Protein AF-A0A520D3U5-F1 (afdb_monomer_lite)

Structure (mmCIF, N/CA/C/O backbone):
data_AF-A0A520D3U5-F1
#
_entry.id   A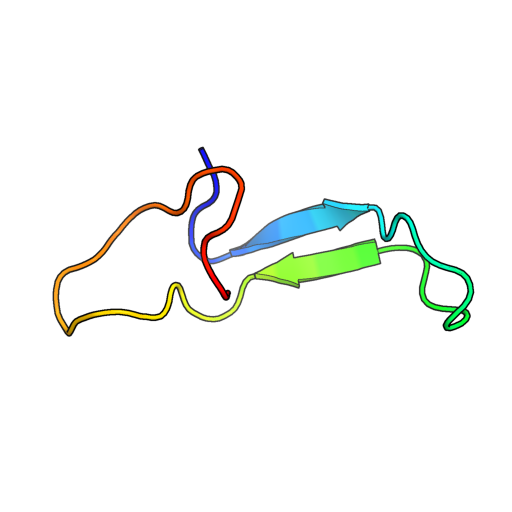F-A0A520D3U5-F1
#
loop_
_atom_site.group_PDB
_atom_site.id
_atom_site.type_symbol
_atom_site.label_atom_id
_atom_site.label_alt_id
_atom_site.label_comp_id
_atom_site.label_asym_id
_atom_site.label_entity_id
_atom_site.label_seq_id
_atom_site.pdbx_PDB_ins_code
_atom_site.Cartn_x
_atom_site.Cartn_y
_atom_site.Cartn_z
_atom_site.occupancy
_atom_site.B_iso_or_equiv
_atom_site.auth_seq_id
_atom_site.auth_comp_id
_atom_site.auth_asym_id
_atom_site.auth_atom_id
_atom_site.pdbx_PDB_model_num
ATOM 1 N N . MET A 1 1 ? -5.030 -8.185 2.649 1.00 95.12 1 MET A N 1
ATOM 2 C CA . MET A 1 1 ? -5.092 -7.516 3.964 1.00 95.12 1 MET A CA 1
ATOM 3 C C . MET A 1 1 ? -3.908 -6.577 4.036 1.00 95.12 1 MET A C 1
ATOM 5 O O . MET A 1 1 ? -2.784 -7.055 4.012 1.00 95.12 1 MET A O 1
ATOM 9 N N . ILE A 1 2 ? -4.160 -5.272 4.031 1.00 97.62 2 ILE A N 1
ATOM 10 C CA . ILE A 1 2 ? -3.126 -4.230 4.061 1.00 97.62 2 ILE A CA 1
ATOM 11 C C . ILE A 1 2 ? -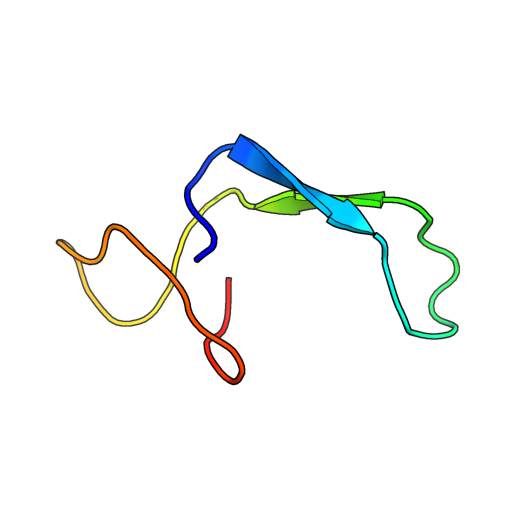3.348 -3.398 5.320 1.00 97.62 2 ILE A C 1
ATOM 13 O O . ILE A 1 2 ? -4.489 -3.046 5.617 1.00 97.62 2 ILE A O 1
ATOM 17 N N . GLN A 1 3 ? -2.284 -3.107 6.060 1.00 97.69 3 GLN A N 1
ATOM 18 C CA . GLN A 1 3 ? -2.312 -2.253 7.251 1.00 97.69 3 GLN A CA 1
ATOM 19 C C . GLN A 1 3 ? -1.325 -1.094 7.111 1.00 97.69 3 GLN A C 1
ATOM 21 O O . GLN A 1 3 ? -0.483 -1.087 6.209 1.00 97.69 3 GLN A O 1
ATOM 26 N N . THR A 1 4 ? -1.401 -0.131 8.024 1.00 97.38 4 THR A N 1
ATOM 27 C CA . THR A 1 4 ? -0.404 0.935 8.146 1.00 97.38 4 THR A CA 1
ATOM 28 C C . THR A 1 4 ? 1.012 0.355 8.186 1.00 97.38 4 THR A C 1
ATOM 30 O O . THR A 1 4 ? 1.229 -0.706 8.764 1.00 97.38 4 THR A O 1
ATOM 33 N N . GLU A 1 5 ? 1.953 1.032 7.531 1.00 98.12 5 GLU A N 1
ATOM 34 C CA . GLU A 1 5 ? 3.358 0.632 7.369 1.00 98.12 5 GLU A CA 1
ATOM 35 C C . GLU A 1 5 ? 3.587 -0.632 6.517 1.00 98.12 5 GLU A C 1
ATOM 37 O O . GLU A 1 5 ? 4.706 -1.133 6.420 1.00 98.12 5 GLU A O 1
ATOM 42 N N . SER A 1 6 ? 2.560 -1.124 5.814 1.00 98.31 6 SER A N 1
ATOM 43 C CA . SER A 1 6 ? 2.747 -2.169 4.798 1.00 98.31 6 SER A CA 1
ATOM 44 C C . SER A 1 6 ? 3.415 -1.590 3.554 1.00 98.31 6 SER A C 1
ATOM 46 O O . SER A 1 6 ? 2.957 -0.582 3.010 1.00 98.31 6 SER A O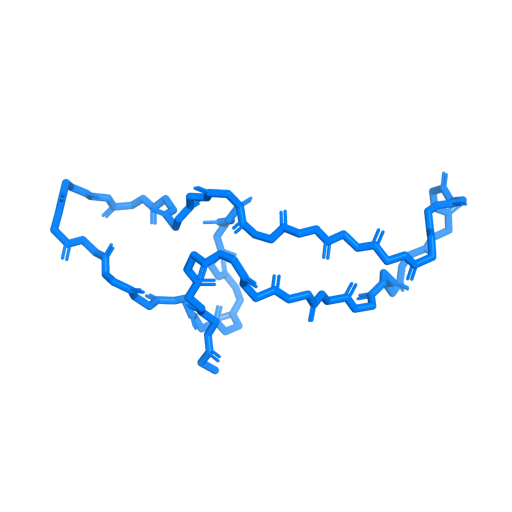 1
ATOM 48 N N . ARG A 1 7 ? 4.470 -2.249 3.070 1.00 98.25 7 ARG A N 1
ATOM 49 C CA . ARG A 1 7 ? 5.124 -1.907 1.803 1.00 98.25 7 ARG A CA 1
ATOM 50 C C . ARG A 1 7 ? 4.466 -2.670 0.654 1.00 98.25 7 ARG A C 1
ATOM 52 O O . ARG A 1 7 ? 4.257 -3.874 0.769 1.00 98.25 7 ARG A O 1
ATOM 59 N N . LEU A 1 8 ? 4.135 -1.972 -0.427 1.00 98.19 8 LEU A N 1
ATOM 60 C CA . LEU A 1 8 ? 3.429 -2.519 -1.588 1.00 98.19 8 LEU A CA 1
ATOM 61 C C . LEU A 1 8 ? 4.218 -2.243 -2.866 1.00 98.19 8 LEU A C 1
ATOM 63 O O . LEU A 1 8 ? 4.897 -1.219 -2.969 1.00 98.19 8 LEU A O 1
ATOM 67 N N . GLU A 1 9 ? 4.100 -3.140 -3.838 1.00 98.25 9 GLU A N 1
ATOM 68 C CA . GLU A 1 9 ? 4.593 -2.925 -5.199 1.00 98.25 9 GLU A CA 1
ATOM 69 C C . GLU A 1 9 ? 3.561 -2.143 -6.011 1.00 98.25 9 GLU A C 1
ATOM 71 O O . GLU A 1 9 ? 2.352 -2.337 -5.863 1.00 98.25 9 GLU A O 1
ATOM 76 N N . VAL A 1 10 ? 4.041 -1.235 -6.855 1.00 98.06 10 VAL A N 1
ATOM 77 C CA . VAL A 1 10 ? 3.179 -0.438 -7.732 1.00 98.06 10 VAL A CA 1
ATOM 78 C C . VAL A 1 10 ? 2.946 -1.212 -9.024 1.00 98.06 10 VAL A C 1
ATOM 80 O O . VAL A 1 10 ? 3.894 -1.663 -9.659 1.00 98.06 10 VAL A O 1
ATOM 83 N N . ALA A 1 11 ? 1.678 -1.368 -9.400 1.00 98.06 11 ALA A N 1
ATOM 84 C CA . ALA A 1 11 ? 1.257 -2.163 -10.554 1.00 98.06 11 ALA A CA 1
ATOM 85 C C . ALA A 1 11 ? 0.866 -1.315 -11.781 1.00 98.06 11 ALA A C 1
ATOM 87 O O . ALA A 1 11 ? 0.309 -1.846 -12.739 1.00 98.06 11 ALA A O 1
ATOM 88 N N . ASP A 1 12 ? 1.118 -0.005 -11.750 1.00 97.56 12 ASP A N 1
ATOM 89 C CA . ASP A 1 12 ? 0.828 0.915 -12.850 1.00 97.56 12 ASP A CA 1
ATOM 90 C C . ASP A 1 12 ? 2.109 1.467 -13.503 1.00 97.56 12 ASP A C 1
ATOM 92 O O . ASP A 1 12 ? 3.232 1.075 -13.184 1.00 97.56 12 ASP A O 1
ATOM 96 N N . ASN A 1 13 ? 1.939 2.371 -14.466 1.00 97.94 13 ASN A N 1
ATOM 97 C CA . ASN A 1 13 ? 3.020 2.988 -15.229 1.00 97.94 13 ASN A CA 1
ATOM 98 C C . ASN A 1 13 ? 3.391 4.402 -14.742 1.00 97.94 13 ASN A C 1
ATOM 100 O O . ASN A 1 13 ? 3.973 5.173 -15.505 1.00 97.94 13 ASN A O 1
ATOM 104 N N . THR A 1 14 ? 3.093 4.760 -13.488 1.00 97.88 14 THR A N 1
ATOM 105 C CA . THR A 1 14 ? 3.404 6.097 -12.933 1.00 97.88 14 THR A CA 1
ATOM 106 C C . THR A 1 14 ? 4.888 6.311 -12.616 1.00 97.88 14 THR A C 1
ATOM 108 O O . THR A 1 14 ? 5.311 7.435 -12.349 1.00 97.88 14 THR A O 1
ATOM 111 N N . GLY A 1 15 ? 5.702 5.250 -12.663 1.00 97.88 15 GLY A N 1
ATOM 112 C CA . GLY A 1 15 ? 7.156 5.302 -12.461 1.00 97.88 15 GLY A CA 1
ATOM 113 C C . GLY A 1 15 ? 7.616 5.034 -11.024 1.00 97.88 15 GLY A C 1
ATOM 114 O O . GLY A 1 15 ? 8.819 4.926 -10.775 1.00 97.88 15 GLY A O 1
ATOM 115 N N . ALA A 1 16 ? 6.690 4.865 -10.078 1.00 98.31 16 ALA A N 1
ATOM 116 C CA . ALA A 1 16 ? 7.010 4.365 -8.745 1.00 98.31 16 ALA A CA 1
ATOM 117 C C . ALA A 1 16 ? 7.230 2.839 -8.771 1.00 98.31 16 ALA A C 1
ATOM 119 O O . ALA A 1 16 ? 6.582 2.123 -9.523 1.00 98.31 16 ALA A O 1
ATOM 120 N N . LYS A 1 17 ? 8.154 2.334 -7.940 1.00 97.56 17 LYS A N 1
ATOM 121 C CA . LYS A 1 17 ? 8.425 0.884 -7.806 1.00 97.56 17 LYS A CA 1
ATOM 122 C C . LYS A 1 17 ? 7.752 0.276 -6.578 1.00 97.56 17 LYS A C 1
ATOM 124 O O . LYS A 1 17 ? 7.193 -0.811 -6.631 1.00 97.56 17 LYS A O 1
ATOM 129 N N . SER A 1 18 ? 7.828 0.988 -5.455 1.00 98.00 18 SER A N 1
ATOM 130 C CA . SER A 1 18 ? 7.270 0.559 -4.174 1.00 98.00 18 SER A CA 1
ATOM 131 C C . SER A 1 18 ? 6.717 1.751 -3.410 1.00 98.00 18 SER A C 1
ATOM 133 O O . SER A 1 18 ? 7.339 2.815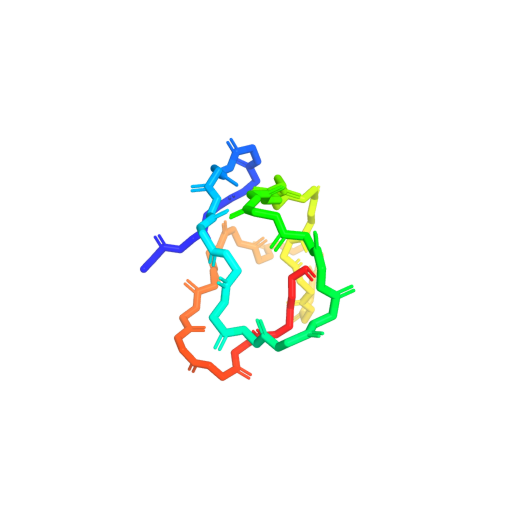 -3.432 1.00 98.00 18 SER A O 1
ATOM 135 N N . VAL A 1 19 ? 5.634 1.544 -2.671 1.00 98.12 19 VAL A N 1
ATOM 136 C CA . VAL A 1 19 ? 4.998 2.550 -1.811 1.00 98.12 19 VAL A CA 1
ATOM 137 C C . VAL A 1 19 ? 4.792 2.005 -0.400 1.00 98.12 19 VAL A C 1
ATOM 139 O O . VAL A 1 19 ? 4.849 0.797 -0.171 1.00 98.12 19 VAL A O 1
ATOM 142 N N . LEU A 1 20 ? 4.580 2.906 0.559 1.00 98.38 20 LEU A N 1
ATOM 143 C CA . LEU A 1 20 ? 4.263 2.579 1.946 1.00 98.38 20 LEU A CA 1
ATOM 144 C C . LEU A 1 20 ? 2.834 3.038 2.251 1.00 98.38 20 LEU A C 1
ATOM 146 O O . LEU A 1 20 ? 2.513 4.205 2.044 1.00 98.38 20 LEU A O 1
ATOM 150 N N . CYS A 1 21 ? 1.995 2.145 2.773 1.00 98.06 21 CYS A N 1
ATOM 151 C CA . CYS A 1 21 ? 0.662 2.500 3.257 1.00 98.06 21 CYS A CA 1
ATOM 152 C C . CYS A 1 21 ? 0.779 3.336 4.539 1.00 98.06 21 CYS A C 1
ATOM 154 O O . CYS A 1 21 ? 1.173 2.813 5.580 1.00 98.06 21 CYS A O 1
ATOM 156 N N . ILE A 1 22 ? 0.401 4.613 4.500 1.00 97.69 22 ILE A N 1
ATOM 157 C CA . ILE A 1 22 ? 0.466 5.500 5.677 1.00 97.69 22 ILE A CA 1
ATOM 158 C C . ILE A 1 22 ? -0.860 5.590 6.435 1.00 97.69 22 ILE A C 1
ATOM 160 O O . ILE A 1 22 ? -0.858 5.940 7.616 1.00 97.69 22 ILE A O 1
ATOM 164 N N . LYS A 1 23 ? -1.997 5.294 5.784 1.00 96.25 23 LYS A N 1
ATOM 165 C CA . LYS A 1 23 ? -3.318 5.358 6.419 1.00 96.25 23 LYS A CA 1
ATOM 166 C C . LYS A 1 23 ? -4.389 4.626 5.612 1.00 96.25 23 LYS A C 1
ATOM 168 O O . LYS A 1 23 ? -4.726 5.035 4.517 1.00 96.25 23 LYS A O 1
ATOM 173 N N . VAL A 1 24 ? -5.065 3.658 6.225 1.00 97.12 24 VAL A N 1
ATOM 174 C CA . VAL A 1 24 ? -6.278 3.072 5.631 1.00 97.12 24 VAL A CA 1
ATOM 175 C C . VAL A 1 24 ? -7.450 4.060 5.727 1.00 97.12 24 VAL A C 1
ATOM 177 O O . VAL A 1 24 ? -7.814 4.486 6.828 1.00 97.12 24 VAL A O 1
ATOM 180 N N . LEU A 1 25 ? -8.054 4.431 4.591 1.00 96.31 25 LEU A N 1
ATOM 181 C CA . LEU A 1 25 ? -9.192 5.358 4.548 1.00 96.31 25 LEU A CA 1
ATOM 182 C C . LEU A 1 25 ? -10.533 4.641 4.788 1.00 96.31 25 LEU A C 1
ATOM 184 O O . LEU A 1 25 ? -10.636 3.421 4.716 1.00 96.31 25 LEU A O 1
ATOM 188 N N . GLY A 1 26 ? -11.589 5.409 5.084 1.00 93.31 26 GLY A N 1
ATOM 189 C CA . GLY A 1 26 ? -12.949 4.876 5.265 1.00 93.31 26 GLY A CA 1
ATOM 190 C C . GLY A 1 26 ? -13.426 4.732 6.717 1.00 93.31 26 GLY A C 1
ATOM 191 O O . GLY A 1 26 ? -14.372 3.993 6.972 1.00 93.31 26 GLY A O 1
ATOM 192 N N . GLY A 1 27 ? -12.794 5.418 7.676 1.00 90.88 27 GLY A N 1
ATOM 193 C CA . GLY A 1 27 ? -13.289 5.543 9.054 1.00 90.88 27 GLY A CA 1
ATOM 194 C C . GLY A 1 27 ? -12.181 5.719 10.096 1.00 90.88 27 GLY A C 1
ATOM 195 O O . GLY A 1 27 ? -11.023 5.407 9.845 1.00 90.88 27 GLY A O 1
ATOM 196 N N . SER A 1 28 ? -12.532 6.193 11.294 1.00 90.81 28 SER A N 1
ATOM 197 C CA . SER A 1 28 ? -11.566 6.476 12.373 1.00 90.81 28 SER A CA 1
ATOM 198 C C . SER A 1 28 ? -10.989 5.231 13.059 1.00 90.81 28 SER A C 1
ATOM 200 O O . SER A 1 28 ? -9.932 5.312 13.674 1.00 90.81 28 SER A O 1
ATOM 202 N N . LYS A 1 29 ? -11.664 4.078 12.963 1.00 93.69 29 LYS A N 1
ATOM 203 C CA . LYS A 1 29 ? -11.252 2.812 13.602 1.00 93.69 29 LYS A CA 1
ATOM 204 C C . LYS A 1 29 ? -10.863 1.717 12.605 1.00 93.69 29 LYS A C 1
ATOM 206 O O . LYS A 1 29 ? -10.669 0.569 13.005 1.00 93.69 29 LYS A O 1
ATOM 211 N N . ARG A 1 30 ? -10.780 2.036 11.311 1.00 95.69 30 ARG A N 1
ATOM 212 C CA . ARG A 1 30 ? -10.467 1.039 10.287 1.00 95.69 30 ARG A CA 1
ATOM 213 C C . ARG A 1 30 ? -8.985 0.672 10.362 1.00 95.69 30 ARG A C 1
ATOM 215 O O . ARG A 1 30 ? -8.128 1.544 10.314 1.00 95.69 30 ARG A O 1
ATOM 222 N N . ARG A 1 31 ? -8.700 -0.623 10.520 1.00 95.25 31 ARG A N 1
ATOM 223 C CA . ARG A 1 31 ? -7.333 -1.151 10.699 1.00 95.25 31 ARG A CA 1
ATOM 224 C C . ARG A 1 31 ? -6.758 -1.803 9.448 1.00 95.25 31 ARG A C 1
ATOM 226 O O . ARG A 1 31 ? -5.545 -1.838 9.293 1.00 95.25 31 ARG A O 1
ATOM 233 N N . TYR A 1 32 ? -7.628 -2.314 8.580 1.00 97.56 32 TYR A N 1
ATOM 234 C CA . TYR A 1 32 ? -7.230 -3.102 7.423 1.00 97.56 32 TYR A CA 1
ATOM 235 C C . TYR A 1 32 ? -7.971 -2.670 6.162 1.00 97.56 32 TYR A C 1
ATOM 237 O O . TYR A 1 32 ? -9.163 -2.344 6.200 1.00 97.56 32 TYR A O 1
ATOM 245 N N . ALA A 1 33 ? -7.245 -2.720 5.052 1.00 98.00 33 ALA A N 1
ATOM 246 C CA . ALA A 1 33 ? -7.758 -2.605 3.700 1.00 98.00 33 ALA A CA 1
ATOM 247 C C . ALA A 1 33 ? -7.752 -3.963 2.979 1.00 98.00 33 ALA A C 1
ATOM 249 O O . ALA A 1 33 ? -6.934 -4.862 3.240 1.00 98.00 33 ALA A O 1
ATOM 250 N N . SER A 1 34 ? -8.694 -4.081 2.057 1.00 97.19 34 SER A N 1
ATOM 251 C CA . SER A 1 34 ? -8.912 -5.160 1.103 1.00 97.19 34 SER A CA 1
ATOM 252 C C . SER A 1 34 ? -8.856 -4.602 -0.324 1.00 97.19 34 SER A C 1
ATOM 254 O O . SER A 1 34 ? -8.694 -3.400 -0.526 1.00 97.19 34 SER A O 1
ATOM 256 N N . VAL A 1 35 ? -8.924 -5.476 -1.328 1.00 97.06 35 VAL A N 1
ATOM 257 C CA . VAL A 1 35 ? -8.905 -5.045 -2.732 1.00 97.06 35 VAL A CA 1
ATOM 258 C C . VAL A 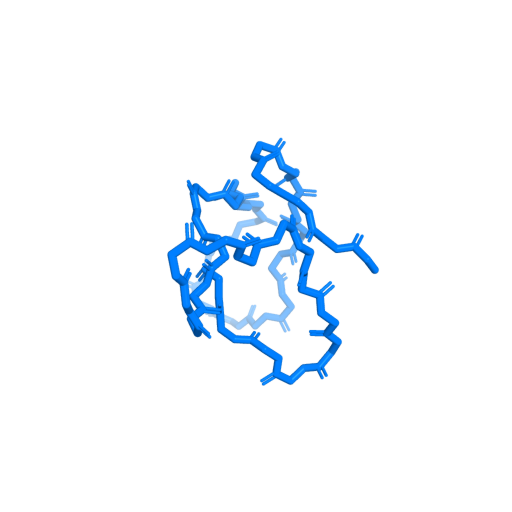1 35 ? -10.091 -4.111 -2.993 1.00 97.06 35 VAL A C 1
ATOM 260 O O . VAL A 1 35 ? -11.221 -4.447 -2.652 1.00 97.06 35 VAL A O 1
ATOM 263 N N . GLY A 1 36 ? -9.824 -2.949 -3.593 1.00 96.06 36 GLY A N 1
ATOM 264 C CA . GLY A 1 36 ? -10.825 -1.913 -3.872 1.00 96.06 36 GLY A CA 1
ATOM 265 C C . GLY A 1 36 ? -10.913 -0.803 -2.817 1.00 96.06 36 GLY A C 1
ATOM 266 O O . GLY A 1 36 ? -11.525 0.227 -3.085 1.00 96.06 36 GLY A O 1
ATOM 267 N N . ASP A 1 37 ? -10.279 -0.968 -1.653 1.00 96.62 37 ASP A N 1
ATOM 268 C CA . ASP A 1 37 ? -10.167 0.101 -0.658 1.00 96.62 37 ASP A CA 1
ATOM 269 C C . ASP A 1 37 ? -9.057 1.101 -1.024 1.00 96.62 37 ASP A C 1
ATOM 271 O O . ASP A 1 37 ? -8.018 0.725 -1.568 1.00 96.62 37 ASP A O 1
ATOM 275 N N . VAL A 1 38 ? -9.252 2.373 -0.662 1.00 95.00 38 VAL A N 1
ATOM 276 C CA . VAL A 1 38 ? -8.239 3.433 -0.808 1.00 95.00 38 VAL A CA 1
ATOM 277 C C . VAL A 1 38 ? -7.396 3.530 0.471 1.00 95.00 38 VAL A C 1
ATOM 279 O O . VAL A 1 38 ? -7.936 3.496 1.584 1.00 95.00 38 VAL A O 1
ATOM 282 N N . ILE A 1 39 ? -6.078 3.653 0.307 1.00 95.56 39 ILE A N 1
ATOM 283 C CA . ILE A 1 39 ? -5.053 3.659 1.367 1.00 95.56 3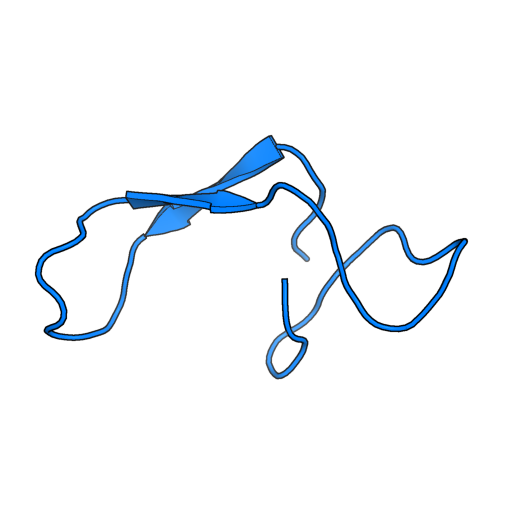9 ILE A CA 1
ATOM 284 C C . ILE A 1 39 ? -3.993 4.741 1.141 1.00 95.56 39 ILE A C 1
ATOM 286 O O . ILE A 1 39 ? -3.980 5.305 0.026 1.00 95.56 39 ILE A O 1
#

Sequence (39 aa):
MIQTESRLEVADNTGAKSVLCIKVLGGSKRRYASVGDVI

Secondary structure (DSSP, 8-state):
-B-TT-EEE--SSSS--EEE-----SSTT---B-TT---

Radius of gyration: 10.59 Å; chains: 1; bounding box: 22×14×29 Å

pLDDT: mean 96.79, std 1.88, range [90.81, 98.38]

Foldseek 3Di:
DDFAQDKDADPDDPPDGIDGHHDFDDDDPDGDDDPPGDD